Protein 5CWT (pdb70)

Sequence (152 aa):
DGLGEEIEAKAKKILEDYDKQLQHLKKQVEEAKKDFEEWEKEIEAKAKKILEDYDKQLQHLKKQVEEAKKDFEEWEKGLGEEIEAKAKKILEDYDKQLQHLKKQVEEAKKDFEEWEKIEAKAKKILEDYDKQLQHLKKQVEEAKKDFEEWEK

Foldseek 3Di:
DPCVVVVVVVVVVVVVVVVVVVVVVVVVVVVVVVVVVVVVD/DVVVVVVVVVVVVVVVVVVVVVVVVVVVVVVVVVVD/DVVVVVVVVVVVVVVVVVVVVVVVVVVVVVVVVVVVVVVD/DVVVVVVVVVVVVVVVVVVVVVVVVVVVVVVVVVD

CATH classification: 1.20.5.3600

InterPro domains:
  IPR024864 Nucleoporin Nup54/Nup57/Nup44 [PTHR13000] (6-317)
  IPR025712 Nucleoporin Nup54, alpha-helical domain [PF13874] (117-253)

B-factor: mean 64.45, std 26.41, range [15.44, 160.21]

Organism: Chaetomium thermophilum (strain DSM 1495 / CBS 144.50 / IMI 039719) (NCBI:txid759272)

Secondary structure (DSSP, 8-state):
--HHHHHHHHHHHHHHHHHHHHHHHHHHHHHHHHHHHHHT-/-HHHHHHHHHHHHHHHHHHHHHHHHHHHHHHHHHT-/-HHHHHHHHHHHHHHHHHHHHHHHHHHHHHHHHHHHHHH-/-HHHHHHHHHHHHHHHHHHHHHHHHHHHHHHHHT-

Structure (mmCIF, N/CA/C/O backbone):
data_5CWT
#
_entry.id   5CWT
#
_cell.length_a   42.252
_cell.length_b   42.361
_cell.length_c   138.709
_cell.angle_alpha   90.00
_cell.angle_beta   90.00
_cell.angle_gamma   90.00
#
_symmetry.space_group_name_H-M   'P 21 21 21'
#
loop_
_entity.id
_entity.type
_entity.pdbx_description
1 polymer 'Nucleoporin NUP57'
2 water water
#
loop_
_atom_site.group_PDB
_atom_site.id
_atom_site.type_symbol
_atom_site.label_atom_id
_atom_site.label_alt_id
_atom_site.label_comp_id
_atom_site.label_asym_id
_atom_site.label_entity_id
_atom_site.label_seq_id
_atom_site.pdbx_PDB_ins_code
_atom_site.Cartn_x
_atom_site.Cartn_y
_atom_site.Cartn_z
_atom_site.occupancy
_atom_site.B_iso_or_equiv
_atom_site.auth_seq_id
_atom_site.auth_comp_id
_atom_site.auth_asym_id
_atom_site.auth_atom_id
_atom_site.pdbx_PDB_model_num
ATOM 1 N N . ASP A 1 13 ? 5.445 -6.805 -9.963 1.00 98.70 12 ASP A N 1
ATOM 2 C CA . ASP A 1 13 ? 5.724 -7.474 -8.698 1.00 99.73 12 ASP A CA 1
ATOM 3 C C . ASP A 1 13 ? 4.473 -8.143 -8.135 1.00 95.07 12 ASP A C 1
ATOM 4 O O . ASP A 1 13 ? 3.480 -7.479 -7.837 1.00 90.16 12 ASP A O 1
ATOM 12 N N . GLY A 1 14 ? 4.533 -9.465 -7.996 1.00 98.05 13 GLY A N 1
ATOM 13 C CA . GLY A 1 14 ? 3.446 -10.231 -7.414 1.00 91.12 13 GLY A CA 1
ATOM 14 C C . GLY A 1 14 ? 3.652 -10.447 -5.926 1.00 86.99 13 GLY A C 1
ATOM 15 O O . GLY A 1 14 ? 3.088 -11.371 -5.340 1.00 82.63 13 GLY A O 1
ATOM 19 N N . LEU A 1 15 ? 4.467 -9.591 -5.315 1.00 78.87 14 LEU A N 1
ATOM 20 C CA . LEU A 1 15 ? 4.765 -9.694 -3.890 1.00 58.45 14 LEU A CA 1
ATOM 21 C C . LEU A 1 15 ? 3.544 -9.388 -3.037 1.00 52.10 14 LEU A C 1
ATOM 22 O O . LEU A 1 15 ? 3.487 -9.773 -1.870 1.00 52.73 14 LEU A O 1
ATOM 38 N N . GLY A 1 16 ? 2.580 -8.684 -3.623 1.00 55.88 15 GLY A N 1
ATOM 39 C CA . GLY A 1 16 ? 1.368 -8.299 -2.923 1.00 36.12 15 GLY A CA 1
ATOM 40 C C . GLY A 1 16 ? 0.692 -9.463 -2.229 1.00 46.24 15 GLY A C 1
ATOM 41 O O . GLY A 1 16 ? 0.311 -9.364 -1.064 1.00 51.43 15 GLY A O 1
ATOM 45 N N . GLU A 1 17 ? 0.552 -10.575 -2.942 1.00 39.34 16 GLU A N 1
ATOM 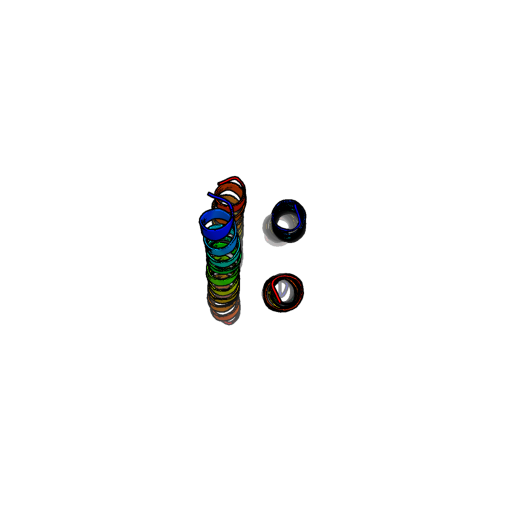46 C CA . GLU A 1 17 ? -0.084 -11.761 -2.384 1.00 59.66 16 GLU A CA 1
ATOM 47 C C . GLU A 1 17 ? 0.811 -12.442 -1.355 1.00 51.67 16 GLU A C 1
ATOM 48 O O . GLU A 1 17 ? 0.323 -13.098 -0.434 1.00 54.08 16 GLU A O 1
ATOM 60 N N . GLU A 1 18 ? 2.122 -12.289 -1.517 1.00 41.09 17 GLU A N 1
ATOM 61 C CA . GLU A 1 18 ? 3.081 -12.895 -0.601 1.00 46.46 17 GLU A CA 1
ATOM 62 C C . GLU A 1 18 ? 3.104 -12.122 0.718 1.00 46.06 17 GLU A C 1
ATOM 63 O O . GLU A 1 18 ? 3.155 -12.715 1.796 1.00 42.26 17 GLU A O 1
ATOM 75 N N . ILE A 1 19 ? 3.063 -10.797 0.620 1.00 33.98 18 ILE A N 1
ATOM 76 C CA . ILE A 1 19 ? 2.952 -9.933 1.788 1.00 34.88 18 ILE A CA 1
ATOM 77 C C . ILE A 1 19 ? 1.654 -10.246 2.524 1.00 46.68 18 ILE A C 1
ATOM 78 O O . ILE A 1 19 ? 1.646 -10.429 3.742 1.00 41.61 18 ILE A O 1
ATOM 94 N N . GLU A 1 20 ? 0.562 -10.304 1.768 1.00 43.41 19 GLU A N 1
ATOM 95 C CA . GLU A 1 20 ? -0.752 -10.611 2.317 1.00 36.25 19 GLU A CA 1
ATOM 96 C C . GLU A 1 20 ? -0.737 -11.946 3.052 1.00 40.81 19 GLU A C 1
ATOM 97 O O . GLU A 1 20 ? -1.313 -12.074 4.132 1.00 41.50 19 GLU A O 1
ATOM 109 N N . ALA A 1 21 ? -0.073 -12.934 2.462 1.00 31.10 20 ALA A N 1
ATOM 110 C CA . ALA A 1 21 ? 0.008 -14.266 3.053 1.00 33.84 20 ALA A CA 1
ATOM 111 C C . ALA A 1 21 ? 0.717 -14.233 4.405 1.00 35.62 20 ALA A C 1
ATOM 112 O O . ALA A 1 21 ? 0.271 -14.868 5.361 1.00 38.18 20 ALA A O 1
ATOM 119 N N . LYS A 1 22 ? 1.820 -13.493 4.477 1.00 32.67 21 LYS A N 1
ATOM 120 C CA . LYS A 1 22 ? 2.579 -13.371 5.716 1.00 39.49 21 LYS A CA 1
ATOM 121 C C . LYS A 1 22 ? 1.775 -12.639 6.776 1.00 32.66 21 LYS A C 1
ATOM 122 O O . LYS A 1 22 ? 1.743 -13.045 7.936 1.00 43.15 21 LYS A O 1
ATOM 141 N N . ALA A 1 23 ? 1.139 -11.545 6.374 1.00 30.01 22 ALA A N 1
ATOM 142 C CA . ALA A 1 23 ? 0.366 -10.737 7.304 1.00 41.38 22 ALA A CA 1
ATOM 143 C C . ALA A 1 23 ? -0.755 -11.561 7.922 1.00 35.90 22 ALA A C 1
ATOM 144 O O . ALA A 1 23 ? -1.093 -11.386 9.092 1.00 32.31 22 ALA A O 1
ATOM 151 N N . LYS A 1 24 ? -1.331 -12.457 7.131 1.00 26.21 23 LYS A N 1
ATOM 152 C CA . LYS A 1 24 ? -2.343 -13.369 7.638 1.00 35.37 23 LYS A CA 1
ATOM 153 C C . LYS A 1 24 ? -1.712 -14.408 8.563 1.00 38.57 23 LYS A C 1
ATOM 154 O O . LYS A 1 24 ? -2.324 -14.827 9.545 1.00 44.16 23 LYS A O 1
ATOM 173 N N . LYS A 1 25 ? -0.484 -14.814 8.255 1.00 34.68 24 LYS A N 1
ATOM 174 C CA . LYS A 1 25 ? 0.227 -15.785 9.082 1.00 34.30 24 LYS A CA 1
ATOM 175 C C . LYS A 1 25 ? 0.555 -15.195 10.453 1.00 28.99 24 LYS A C 1
ATOM 176 O O . LYS A 1 25 ? 0.403 -15.860 11.477 1.00 32.33 24 LYS A O 1
ATOM 195 N N . ILE A 1 26 ? 1.004 -13.944 10.463 1.00 23.38 25 ILE A N 1
ATOM 196 C CA . ILE A 1 26 ? 1.318 -13.244 11.702 1.00 18.65 25 ILE A CA 1
ATOM 197 C C . ILE A 1 26 ? 0.090 -13.155 12.606 1.00 27.17 25 ILE A C 1
ATOM 198 O O . ILE A 1 26 ? 0.184 -13.356 13.817 1.00 26.21 25 ILE A O 1
ATOM 214 N N . LEU A 1 27 ? -1.058 -12.850 12.013 1.00 30.43 26 LEU A N 1
ATOM 215 C CA . LEU A 1 27 ? -2.297 -12.721 12.770 1.00 30.27 26 LEU A CA 1
ATOM 216 C C . LEU A 1 27 ? -2.781 -14.071 13.291 1.00 29.80 26 LEU A C 1
ATOM 217 O O . LEU A 1 27 ? -3.386 -14.150 14.360 1.00 33.36 26 LEU A O 1
ATOM 233 N N . GLU A 1 28 ? -2.513 -15.129 12.536 1.00 29.78 27 GLU A N 1
ATOM 234 C CA . GLU A 1 28 ? -2.869 -16.475 12.966 1.00 31.18 27 GLU A CA 1
ATOM 235 C C . GLU A 1 28 ? -2.039 -16.894 14.177 1.00 29.81 27 GLU A C 1
ATOM 236 O O . GLU A 1 28 ? -2.572 -17.442 15.141 1.00 26.99 27 GLU A O 1
ATOM 248 N N . ASP A 1 29 ? -0.736 -16.632 14.121 1.00 27.10 28 ASP A N 1
ATOM 249 C CA . ASP A 1 29 ? 0.155 -16.925 15.239 1.00 23.85 28 ASP A CA 1
ATOM 250 C C . ASP A 1 29 ? -0.238 -16.091 16.452 1.00 33.13 28 ASP A C 1
ATOM 251 O O . ASP A 1 29 ? -0.257 -16.581 17.581 1.00 30.95 28 ASP A O 1
ATOM 260 N N . TYR A 1 30 ? -0.546 -14.824 16.199 1.00 30.37 29 TYR A N 1
ATOM 261 C CA . TYR A 1 30 ? -0.975 -13.901 17.240 1.00 23.14 29 TYR A CA 1
ATOM 262 C C . TYR A 1 30 ? -2.230 -14.430 17.926 1.00 33.26 29 TYR A C 1
ATOM 263 O O . TYR A 1 30 ? -2.304 -14.476 19.152 1.00 35.75 29 TYR A O 1
ATOM 281 N N . ASP A 1 31 ? -3.204 -14.850 17.126 1.00 31.34 30 ASP A N 1
ATOM 282 C CA . ASP A 1 31 ? -4.450 -15.395 17.654 1.00 38.43 30 ASP A CA 1
ATOM 283 C C . ASP A 1 31 ? -4.202 -16.655 18.477 1.00 33.94 30 ASP A C 1
ATOM 284 O O . ASP A 1 31 ? -4.840 -16.866 19.506 1.00 37.47 30 ASP A O 1
ATOM 293 N N . LYS A 1 32 ? -3.282 -17.493 18.010 1.00 40.74 31 LYS A N 1
ATOM 294 C CA . LYS A 1 32 ? -2.946 -18.734 18.700 1.00 35.30 31 LYS A CA 1
ATOM 295 C C . LYS A 1 32 ? -2.486 -18.460 20.123 1.00 27.81 31 LYS A C 1
ATOM 296 O O . LYS A 1 32 ? -2.960 -19.089 21.067 1.00 34.37 31 LYS A O 1
ATOM 315 N N . GLN A 1 33 ? -1.565 -17.514 20.268 1.00 30.00 32 GLN A N 1
ATOM 316 C CA . GLN A 1 33 ? -1.037 -17.146 21.575 1.00 29.25 32 GLN A CA 1
ATOM 317 C C . GLN A 1 33 ? -2.137 -16.627 22.497 1.00 26.06 32 GLN A C 1
ATOM 318 O O . GLN A 1 33 ? -2.155 -16.943 23.687 1.00 30.98 32 GLN A O 1
ATOM 332 N N . LEU A 1 34 ? -3.053 -15.835 21.945 1.00 32.40 33 LEU A N 1
ATOM 333 C CA . LEU A 1 34 ? -4.141 -15.260 22.731 1.00 27.39 33 LEU A CA 1
ATOM 334 C C . LEU A 1 34 ? -5.105 -16.342 23.200 1.00 32.05 33 LEU A C 1
ATOM 335 O O . LEU A 1 34 ? -5.523 -16.353 24.357 1.00 33.19 33 LEU A O 1
ATOM 351 N N . GLN A 1 35 ? -5.455 -17.251 22.295 1.00 31.59 34 GLN A N 1
ATOM 352 C CA . GLN A 1 35 ? -6.389 -18.326 22.611 1.00 39.18 34 GLN A CA 1
ATOM 353 C C . GLN A 1 35 ? -5.811 -19.267 23.661 1.00 36.41 34 GLN A C 1
ATOM 354 O O . GLN A 1 35 ? -6.535 -19.776 24.514 1.00 37.89 34 GLN A O 1
ATOM 368 N N . HIS A 1 36 ? -4.504 -19.495 23.593 1.00 32.48 35 HIS A N 1
ATOM 369 C CA . HIS A 1 36 ? -3.835 -20.366 24.548 1.00 33.79 35 HIS A CA 1
ATOM 370 C C . HIS A 1 36 ? -3.740 -19.680 25.903 1.00 40.39 35 HIS A C 1
ATOM 371 O O . HIS A 1 36 ? -4.010 -20.290 26.936 1.00 46.03 35 H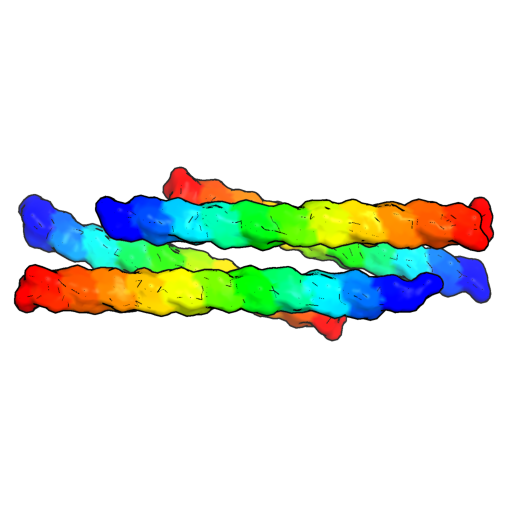IS A O 1
ATOM 386 N N . LEU A 1 37 ? -3.356 -18.408 25.895 1.00 35.91 36 LEU A N 1
ATOM 387 C CA . LEU A 1 37 ? -3.257 -17.643 27.130 1.00 38.36 36 LEU A CA 1
ATOM 388 C C . LEU A 1 37 ? -4.632 -17.497 27.762 1.00 37.23 36 LEU A C 1
ATOM 389 O O . LEU A 1 37 ? -4.773 -17.572 28.980 1.00 49.60 36 LEU A O 1
ATOM 405 N N . LYS A 1 38 ? -5.645 -17.295 26.927 1.00 36.30 37 LYS A N 1
ATOM 406 C CA . LYS A 1 38 ? -7.013 -17.156 27.406 1.00 40.25 37 LYS A CA 1
ATOM 407 C C . LYS A 1 38 ? -7.458 -18.414 28.139 1.00 44.15 37 LYS A C 1
ATOM 408 O O . LYS A 1 38 ? -8.179 -18.343 29.133 1.00 45.34 37 LYS A O 1
ATOM 427 N N . LYS A 1 39 ? -7.021 -19.566 27.640 1.00 42.63 38 LYS A N 1
ATOM 428 C CA . LYS A 1 39 ? -7.342 -20.841 28.265 1.00 42.19 38 LYS A CA 1
ATOM 429 C C . LYS A 1 39 ? -6.698 -20.935 29.646 1.00 49.64 38 LYS A C 1
ATOM 430 O O . LYS A 1 39 ? -7.289 -21.479 30.578 1.00 44.48 38 LYS A O 1
ATOM 449 N N . GLN A 1 40 ? -5.489 -20.394 29.772 1.00 41.70 39 GLN A N 1
ATOM 450 C CA . GLN A 1 40 ? -4.770 -20.420 31.042 1.00 38.97 39 GLN A CA 1
ATOM 451 C C . GLN A 1 40 ? -5.466 -19.568 32.099 1.00 37.88 39 GLN A C 1
ATOM 452 O O . GLN A 1 40 ? -5.464 -19.915 33.279 1.00 52.19 39 GLN A O 1
ATOM 466 N N . VAL A 1 41 ? -6.060 -18.455 31.676 1.00 48.75 40 VAL A N 1
ATOM 467 C CA . VAL A 1 41 ? -6.765 -17.571 32.599 1.00 42.45 40 VAL A CA 1
ATOM 468 C C . VAL A 1 41 ? -8.046 -18.234 33.093 1.00 41.97 40 VAL A C 1
ATOM 469 O O . VAL A 1 41 ? -8.377 -18.158 34.276 1.00 51.68 40 VAL A O 1
ATOM 482 N N . GLU A 1 42 ? -8.767 -18.876 32.180 1.00 42.91 41 GLU A N 1
ATOM 483 C CA . GLU A 1 42 ? -9.980 -19.601 32.537 1.00 46.95 41 GLU A CA 1
ATOM 484 C C . GLU A 1 42 ? -9.648 -20.72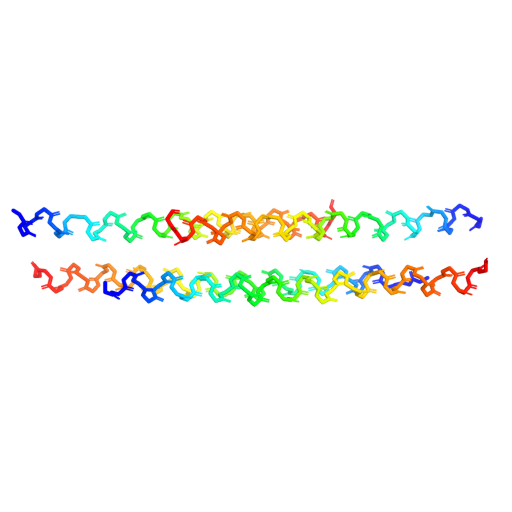5 33.512 1.00 50.91 41 GLU A C 1
ATOM 485 O O . GLU A 1 42 ? -10.399 -20.993 34.449 1.00 45.15 41 GLU A O 1
ATOM 497 N N . GLU A 1 43 ? -8.512 -21.376 33.285 1.00 49.90 42 GLU A N 1
ATOM 498 C CA . GLU A 1 43 ? -8.053 -22.448 34.155 1.00 34.04 42 GLU A CA 1
ATOM 499 C C . GLU A 1 43 ? -7.562 -21.882 35.483 1.00 49.61 42 GLU A C 1
ATOM 500 O O . GLU A 1 43 ? -7.665 -22.534 36.520 1.00 46.96 42 GLU A O 1
ATOM 512 N N . ALA A 1 44 ? -7.027 -20.667 35.447 1.00 51.19 43 ALA A N 1
ATOM 513 C CA . ALA A 1 44 ? -6.495 -20.036 36.649 1.00 41.96 43 ALA A CA 1
ATOM 514 C C . ALA A 1 44 ? -7.604 -19.717 37.645 1.00 49.37 43 ALA A C 1
ATOM 515 O O . ALA A 1 44 ? -7.452 -19.950 38.844 1.00 62.82 43 ALA A O 1
ATOM 522 N N . LYS A 1 45 ? -8.715 -19.179 37.152 1.00 42.65 44 LYS A N 1
ATOM 523 C CA . LYS A 1 45 ? -9.816 -18.809 38.034 1.00 59.21 44 LYS A CA 1
ATOM 524 C C . LYS A 1 45 ? -10.556 -20.048 38.527 1.00 64.07 44 LYS A C 1
ATOM 525 O O . LYS A 1 45 ? -11.067 -20.068 39.646 1.00 67.87 44 LYS A O 1
ATOM 544 N N . LYS A 1 46 ? -10.607 -21.081 37.692 1.00 55.56 45 LYS A N 1
ATOM 545 C CA . LYS A 1 46 ? -11.220 -22.341 38.089 1.00 56.23 45 LYS A CA 1
ATOM 546 C C . LYS A 1 46 ? -10.415 -22.964 39.222 1.00 54.18 45 LYS A C 1
ATOM 547 O O . LYS A 1 46 ? -10.978 -23.506 40.172 1.00 58.07 45 LYS A O 1
ATOM 566 N N . ASP A 1 47 ? -9.093 -22.879 39.114 1.00 42.88 46 ASP A N 1
ATOM 567 C CA . ASP A 1 47 ? -8.206 -23.366 40.160 1.00 43.76 46 ASP A CA 1
ATOM 568 C C . ASP A 1 47 ? -8.390 -22.549 41.434 1.00 51.55 46 ASP A C 1
ATOM 569 O O . ASP A 1 47 ? -8.277 -23.077 42.539 1.00 47.79 46 ASP A O 1
ATOM 578 N N . PHE A 1 48 ? -8.668 -21.260 41.273 1.00 49.78 47 PHE A N 1
ATOM 579 C CA . PHE A 1 48 ? -8.879 -20.379 42.416 1.00 51.01 47 PHE A CA 1
ATOM 580 C C . PHE A 1 48 ? -10.181 -20.732 43.125 1.00 62.73 47 PHE A C 1
ATOM 581 O O . PHE A 1 48 ? -10.253 -20.720 44.354 1.00 64.99 47 PHE A O 1
ATOM 598 N N . GLU A 1 49 ? -11.208 -21.045 42.341 1.00 65.98 48 GLU A N 1
ATOM 599 C CA . GLU A 1 49 ? -12.488 -21.480 42.886 1.00 55.94 48 GLU A CA 1
ATOM 600 C C . GLU A 1 49 ? -12.319 -22.793 43.642 1.00 59.38 48 GLU A C 1
ATOM 601 O O . GLU A 1 49 ? -12.924 -22.995 44.695 1.00 73.01 48 GLU A O 1
ATOM 613 N N . GLU A 1 50 ? -11.493 -23.681 43.098 1.00 50.09 49 GLU A N 1
ATOM 614 C CA . GLU A 1 50 ? -11.193 -24.952 43.746 1.00 48.90 49 GLU A CA 1
ATOM 615 C C . GLU A 1 50 ? -10.460 -24.726 45.061 1.00 49.83 49 GLU A C 1
ATOM 616 O O . GLU A 1 50 ? -10.806 -25.316 46.083 1.00 61.34 49 GLU A O 1
ATOM 628 N N . TRP A 1 51 ? -9.446 -23.868 45.029 1.00 51.35 50 TRP A N 1
ATOM 629 C CA . TRP A 1 51 ? -8.629 -23.609 46.208 1.00 50.80 50 TRP A CA 1
ATOM 630 C C . TRP A 1 51 ? -9.432 -22.921 47.304 1.00 62.41 50 TRP A C 1
ATOM 631 O O . TRP A 1 51 ? -9.131 -23.067 48.489 1.00 72.33 50 TRP A O 1
ATOM 652 N N . GLU A 1 52 ? -10.456 -22.174 46.906 1.00 62.75 51 GLU A N 1
ATOM 653 C CA . GLU A 1 52 ? -11.312 -21.485 47.865 1.00 67.97 51 GLU A CA 1
ATOM 654 C C . GLU A 1 52 ? -12.337 -22.445 48.469 1.00 73.93 51 GLU A C 1
ATOM 655 O O . GLU A 1 52 ? -13.242 -22.021 49.190 1.00 72.79 51 GLU A O 1
ATOM 667 N N . LYS A 1 53 ? -12.186 -23.734 48.167 1.00 74.94 52 LYS A N 1
ATOM 668 C CA . LYS A 1 53 ? -13.071 -24.777 48.680 1.00 68.63 52 LYS A CA 1
ATOM 669 C C . LYS A 1 53 ? -14.509 -24.553 48.218 1.00 86.01 52 LYS A C 1
ATOM 670 O O . LYS A 1 53 ? -15.310 -23.907 48.895 1.00 109.99 52 LYS A O 1
ATOM 689 N N . GLU B 1 18 ? -12.513 -8.461 54.734 1.00 123.80 17 GLU B N 1
ATOM 690 C CA . GLU B 1 18 ? -11.289 -8.025 54.073 1.00 133.51 17 GLU B CA 1
ATOM 691 C C . GLU B 1 18 ? -10.687 -9.160 53.250 1.00 132.30 17 GLU B C 1
ATOM 692 O O . GLU B 1 18 ? -10.219 -8.948 52.131 1.00 126.65 17 GLU B O 1
ATOM 704 N N . ILE B 1 19 ? -10.706 -10.366 53.811 1.00 132.31 18 ILE B N 1
ATOM 705 C CA . ILE B 1 19 ? -10.172 -11.540 53.129 1.00 123.54 18 ILE B CA 1
ATOM 706 C C . ILE B 1 19 ? -11.166 -12.053 52.090 1.00 121.85 18 ILE B C 1
ATOM 707 O O . ILE B 1 19 ? -10.780 -12.437 50.986 1.00 116.79 18 ILE B O 1
ATOM 723 N N . GLU B 1 20 ? -12.446 -12.060 52.450 1.00 124.01 19 GLU B N 1
ATOM 724 C CA . GLU B 1 20 ? -13.491 -12.543 51.555 1.00 119.79 19 GLU B CA 1
ATOM 725 C C . GLU B 1 20 ? -13.702 -11.578 50.391 1.00 117.77 19 GLU B C 1
ATOM 726 O O . GLU B 1 20 ? -14.134 -11.980 49.309 1.00 101.35 19 GLU B O 1
ATOM 738 N N . ALA B 1 21 ? -13.395 -10.305 50.620 1.00 119.60 20 ALA B N 1
ATOM 739 C CA . ALA B 1 21 ? -13.503 -9.290 49.578 1.00 105.73 20 ALA B CA 1
ATOM 740 C C . ALA B 1 21 ? -12.362 -9.441 48.578 1.00 101.31 20 ALA B C 1
ATOM 741 O O . ALA B 1 21 ? -12.524 -9.161 47.389 1.00 83.79 20 ALA B O 1
ATOM 748 N N . LYS B 1 22 ? -11.208 -9.883 49.069 1.00 102.08 21 LYS B N 1
ATOM 749 C CA . LYS B 1 22 ? -10.046 -10.111 48.220 1.00 93.50 21 LYS B CA 1
ATOM 750 C C . LYS B 1 22 ? -10.327 -11.241 47.237 1.00 90.55 21 LYS B C 1
ATOM 751 O O . LYS B 1 22 ? -9.899 -11.194 46.084 1.00 75.45 21 LYS B O 1
ATOM 770 N N . ALA B 1 23 ? -11.047 -12.257 47.705 1.00 97.07 22 ALA B N 1
ATOM 771 C CA . ALA B 1 23 ? -11.384 -13.409 46.876 1.00 84.97 22 ALA B CA 1
ATOM 772 C C . ALA B 1 23 ? -12.240 -12.983 45.690 1.00 76.96 22 ALA B C 1
ATOM 773 O O . ALA B 1 23 ? -12.089 -13.504 44.585 1.00 74.07 22 ALA B O 1
ATOM 780 N N . LYS B 1 24 ? -13.138 -12.034 45.928 1.00 85.82 23 LYS B N 1
ATOM 781 C CA . LYS B 1 24 ? -13.990 -11.510 44.870 1.00 88.53 23 LYS B CA 1
ATOM 782 C C . LYS B 1 24 ? -13.145 -10.766 43.843 1.00 85.38 23 LYS B C 1
ATOM 783 O O . LYS B 1 24 ? -13.276 -10.993 42.642 1.00 79.24 23 LYS B O 1
ATOM 802 N N . LYS B 1 25 ? -12.270 -9.891 44.331 1.00 70.21 24 LYS B N 1
ATOM 803 C CA . LYS B 1 25 ? -11.453 -9.043 43.469 1.00 63.06 24 LYS B CA 1
ATOM 804 C C . LYS B 1 25 ? -10.607 -9.860 42.493 1.00 77.14 24 LYS B C 1
ATOM 805 O O . LYS B 1 25 ? -10.477 -9.498 41.323 1.00 78.23 24 LYS B O 1
ATOM 824 N N . ILE B 1 26 ? -10.029 -10.953 42.982 1.00 74.46 25 ILE B N 1
ATOM 825 C CA . ILE B 1 26 ? -9.210 -11.830 42.149 1.00 73.22 25 ILE B CA 1
ATOM 826 C C . ILE B 1 26 ? -10.033 -12.391 40.993 1.00 64.51 25 ILE B C 1
ATOM 827 O O . ILE B 1 26 ? -9.531 -12.538 39.879 1.00 67.02 25 ILE B O 1
ATOM 843 N N . LEU B 1 27 ? -11.297 -12.701 41.262 1.00 60.14 26 LEU B N 1
ATOM 844 C CA . LEU B 1 27 ? -12.188 -13.229 40.236 1.00 63.83 26 LEU B CA 1
ATOM 845 C C . LEU B 1 27 ? -12.594 -12.142 39.242 1.00 71.12 26 LEU B C 1
ATOM 846 O O . LEU B 1 27 ? -12.874 -12.434 38.080 1.00 80.79 26 LEU B O 1
ATOM 862 N N . GLU B 1 28 ? -12.623 -10.893 39.699 1.00 69.98 27 GLU B N 1
ATOM 863 C CA . GLU B 1 28 ? -12.945 -9.771 38.821 1.00 81.69 27 GLU B CA 1
ATOM 864 C C . GLU B 1 28 ? -11.755 -9.438 37.924 1.00 72.86 27 GLU B C 1
ATOM 865 O O . GLU B 1 28 ? -11.929 -9.026 36.777 1.00 66.45 27 GLU B O 1
ATOM 877 N N . ASP B 1 29 ? -10.548 -9.613 38.454 1.00 61.54 28 ASP B N 1
ATOM 878 C CA . ASP B 1 29 ? -9.335 -9.358 37.688 1.00 60.36 28 ASP B CA 1
ATOM 879 C C . ASP B 1 29 ? -9.202 -10.355 36.544 1.00 56.26 28 ASP B C 1
ATOM 880 O O . ASP B 1 29 ? -8.908 -9.974 35.411 1.00 54.65 28 ASP B O 1
ATOM 889 N N . TYR B 1 30 ? -9.426 -11.631 36.843 1.00 47.77 29 TYR B N 1
ATOM 890 C CA . TYR B 1 30 ? -9.384 -12.669 35.822 1.00 54.03 29 TYR B CA 1
ATOM 891 C C . TYR B 1 30 ? -10.443 -12.414 34.752 1.00 52.65 29 TYR B C 1
ATOM 892 O O . TYR B 1 30 ? -10.291 -12.840 33.609 1.00 62.39 29 TYR B O 1
ATOM 910 N N . ASP B 1 31 ? -11.511 -11.715 35.124 1.00 51.33 30 ASP B N 1
ATOM 911 C CA . ASP B 1 31 ? -12.536 -11.333 34.161 1.00 58.00 30 ASP B CA 1
ATOM 912 C C . ASP B 1 31 ? -12.066 -10.149 33.322 1.00 51.92 30 ASP B C 1
ATOM 913 O O . ASP B 1 31 ? -12.244 -10.139 32.105 1.00 57.79 30 ASP B O 1
ATOM 922 N N . LYS B 1 32 ? -11.467 -9.157 33.976 1.00 59.12 31 LYS B N 1
ATOM 923 C CA . LYS B 1 32 ? -10.899 -8.011 33.273 1.00 56.01 31 LYS B CA 1
ATOM 924 C C . LYS B 1 32 ? -9.906 -8.487 32.219 1.00 59.11 31 LYS B C 1
ATOM 925 O O . LYS B 1 32 ? -9.876 -7.976 31.098 1.00 59.42 31 LYS B O 1
ATOM 944 N N . GLN B 1 33 ? -9.102 -9.479 32.589 1.00 56.15 32 GLN B N 1
ATOM 945 C CA . GLN B 1 33 ? -8.085 -10.024 31.700 1.00 48.31 32 GLN B CA 1
ATOM 946 C C . GLN B 1 33 ? -8.702 -10.850 30.574 1.00 49.64 32 GLN B C 1
ATOM 947 O O . GLN B 1 33 ? -8.246 -10.788 29.434 1.00 53.53 32 GLN B O 1
ATOM 961 N N . LEU B 1 34 ? -9.740 -11.618 30.892 1.00 47.69 33 LEU B N 1
ATOM 962 C CA . LEU B 1 34 ? -10.404 -12.450 29.892 1.00 48.99 33 LEU B CA 1
ATOM 963 C C . LEU B 1 34 ? -11.110 -11.609 28.835 1.00 57.97 33 LEU B C 1
ATOM 964 O O . LEU B 1 34 ? -11.001 -11.886 27.640 1.00 60.07 33 LEU B O 1
ATOM 980 N N . GLN B 1 35 ? -11.838 -10.588 29.277 1.00 56.94 34 GLN B N 1
ATOM 981 C CA . GLN B 1 35 ? -12.556 -9.717 28.355 1.00 65.74 34 GLN B CA 1
ATOM 982 C C . GLN B 1 35 ? -11.583 -8.988 27.439 1.00 57.44 34 GLN B C 1
ATOM 983 O O . GLN B 1 35 ? -11.842 -8.825 26.247 1.00 56.55 34 GLN B O 1
ATOM 997 N N . HIS B 1 36 ? -10.457 -8.562 27.998 1.00 46.17 35 HIS B N 1
ATOM 998 C CA . HIS B 1 36 ? -9.468 -7.826 27.228 1.00 45.07 35 HIS B CA 1
ATOM 999 C C . HIS B 1 36 ? -8.770 -8.722 26.204 1.00 52.99 35 HIS B C 1
ATOM 1000 O O . HIS B 1 36 ? -8.248 -8.237 25.200 1.00 53.45 35 HIS B O 1
ATOM 1015 N N . LEU B 1 37 ? -8.761 -10.027 26.459 1.00 50.36 36 LEU B N 1
ATOM 1016 C CA . LEU B 1 37 ? -8.184 -10.980 25.517 1.00 40.48 36 LEU B CA 1
ATOM 1017 C C . LEU B 1 37 ? -9.146 -11.259 24.367 1.00 46.37 36 LEU B C 1
ATOM 1018 O O . LEU B 1 37 ? -8.739 -11.277 23.206 1.00 46.67 36 LEU B O 1
ATOM 1034 N N . LYS B 1 38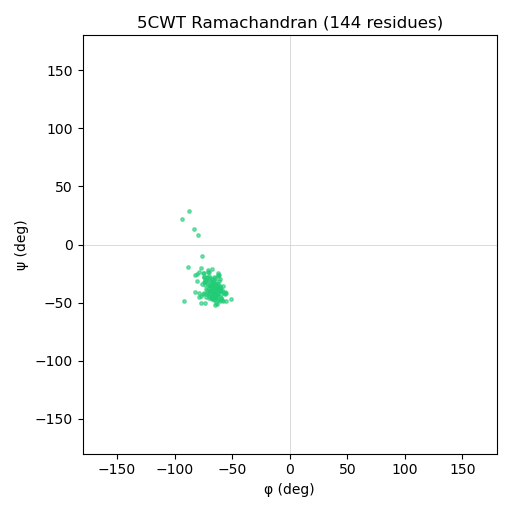 ? -10.419 -11.478 24.687 1.00 50.16 37 LYS B N 1
ATOM 1035 C CA . LYS B 1 38 ? -11.434 -11.671 23.655 1.00 51.97 37 LYS B CA 1
ATOM 1036 C C . LYS B 1 38 ? -11.551 -10.415 22.800 1.00 40.20 37 LYS B C 1
ATOM 1037 O O . LYS B 1 38 ? -11.927 -10.482 21.631 1.00 51.10 37 LYS B O 1
ATOM 1056 N N . LYS B 1 39 ? -11.228 -9.271 23.392 1.00 39.21 38 LYS B N 1
ATOM 1057 C CA . LYS B 1 39 ? -11.180 -8.018 22.655 1.00 37.25 38 LYS B CA 1
ATOM 1058 C C . LYS B 1 39 ? -10.094 -8.095 21.588 1.00 50.72 38 LYS B C 1
ATOM 1059 O O . LYS B 1 39 ? -10.341 -7.812 20.416 1.00 52.68 38 LYS B O 1
ATOM 1078 N N . GLN B 1 40 ? -8.893 -8.489 22.002 1.00 52.65 39 GLN B N 1
ATOM 1079 C CA . GLN B 1 40 ? -7.758 -8.597 21.091 1.00 37.03 39 GLN B CA 1
ATOM 1080 C C . GLN B 1 40 ? -7.991 -9.646 20.012 1.00 37.85 39 GLN B C 1
ATOM 1081 O O . GLN B 1 40 ? -7.561 -9.473 18.871 1.00 42.02 39 GLN B O 1
ATOM 1095 N N . VAL B 1 41 ? -8.656 -10.738 20.375 1.00 38.27 40 VAL B N 1
ATOM 1096 C CA . VAL B 1 41 ? -8.993 -11.773 19.405 1.00 38.57 40 VAL B CA 1
ATOM 1097 C C . VAL B 1 41 ? -9.911 -11.186 18.343 1.00 46.21 40 VAL B C 1
ATOM 1098 O O . VAL B 1 41 ? -9.809 -11.527 17.166 1.00 55.67 40 VAL B O 1
ATOM 1111 N N . GLU B 1 42 ? -10.807 -10.299 18.765 1.00 47.44 41 GLU B N 1
ATOM 1112 C CA . GLU B 1 42 ? -11.741 -9.669 17.842 1.00 60.01 41 GLU B CA 1
ATOM 1113 C C . GLU B 1 42 ? -11.018 -8.655 16.960 1.00 45.46 41 GLU B C 1
ATOM 1114 O O . GLU B 1 42 ? -11.320 -8.529 15.774 1.00 45.60 41 GLU B O 1
ATOM 1126 N N . GLU B 1 43 ? -10.063 -7.938 17.543 1.00 37.56 42 GLU B N 1
ATOM 1127 C CA . GLU B 1 43 ? -9.237 -7.009 16.783 1.00 32.84 42 GLU B CA 1
ATOM 1128 C C . GLU B 1 43 ? -8.403 -7.763 15.754 1.00 48.22 42 GLU B C 1
ATOM 1129 O O . GLU B 1 43 ? -8.270 -7.331 14.610 1.00 57.93 42 GLU B O 1
ATOM 1141 N N . ALA B 1 44 ? -7.833 -8.889 16.168 1.00 43.28 43 ALA B N 1
ATOM 1142 C CA . ALA B 1 44 ? -7.043 -9.711 15.262 1.00 38.33 43 ALA B CA 1
ATOM 1143 C C . ALA B 1 44 ? -7.927 -10.270 14.157 1.00 38.67 43 ALA B C 1
ATOM 1144 O O . ALA B 1 44 ? -7.470 -10.489 13.035 1.00 45.08 43 ALA B O 1
ATOM 1151 N N . LYS B 1 45 ? -9.196 -10.495 14.478 1.00 45.04 44 LYS B N 1
ATOM 1152 C CA . LYS B 1 45 ? -10.136 -11.056 13.519 1.00 33.06 44 LYS B CA 1
ATOM 1153 C C . LYS B 1 45 ? -10.456 -10.047 12.421 1.00 46.95 44 LYS B C 1
ATOM 1154 O O . LYS B 1 45 ? -10.454 -10.388 11.239 1.00 44.15 44 LYS B O 1
ATOM 1173 N N . LYS B 1 46 ? -10.723 -8.803 12.811 1.00 40.66 45 LYS B N 1
ATOM 1174 C CA . LYS B 1 46 ? -11.094 -7.774 11.845 1.00 47.92 45 LYS B CA 1
ATOM 1175 C C . LYS B 1 46 ? -9.900 -7.380 10.974 1.00 44.64 45 LYS B C 1
ATOM 1176 O O . LYS B 1 46 ? -10.069 -7.007 9.813 1.00 64.82 45 LYS B O 1
ATOM 1195 N N . ASP B 1 47 ? -8.696 -7.468 11.531 1.00 46.33 46 ASP B N 1
ATOM 1196 C CA . ASP B 1 47 ? -7.483 -7.221 10.758 1.00 43.85 46 ASP B CA 1
ATOM 1197 C C . ASP B 1 47 ? -7.286 -8.318 9.721 1.00 43.22 46 ASP B C 1
ATOM 1198 O O . ASP B 1 47 ? -6.869 -8.054 8.595 1.00 42.14 46 ASP B O 1
ATOM 1207 N N . PHE B 1 48 ? -7.583 -9.551 10.116 1.00 37.73 47 PHE B N 1
ATOM 1208 C CA . PHE B 1 48 ? -7.441 -10.703 9.234 1.00 41.57 47 PHE B CA 1
ATOM 1209 C C . PHE B 1 48 ? -8.423 -10.611 8.072 1.00 48.36 47 PHE B C 1
ATOM 1210 O O . PHE B 1 48 ? -8.079 -10.912 6.929 1.00 48.38 47 PHE B O 1
ATOM 1227 N N . GLU B 1 49 ? -9.648 -10.193 8.373 1.00 53.24 48 GLU B N 1
ATOM 1228 C CA . GLU B 1 49 ? -10.672 -10.029 7.351 1.00 57.17 48 GLU B CA 1
ATOM 1229 C C . GLU B 1 49 ? -10.301 -8.902 6.393 1.00 50.97 48 GLU B C 1
ATOM 1230 O O . GLU B 1 49 ? -10.643 -8.945 5.212 1.00 58.75 48 GLU B O 1
ATOM 1242 N N . GLU B 1 50 ? -9.595 -7.897 6.900 1.00 40.03 49 GLU B N 1
ATOM 1243 C CA . GLU B 1 50 ? -9.194 -6.765 6.074 1.00 43.98 49 GLU B CA 1
ATOM 1244 C C . GLU B 1 50 ? -8.049 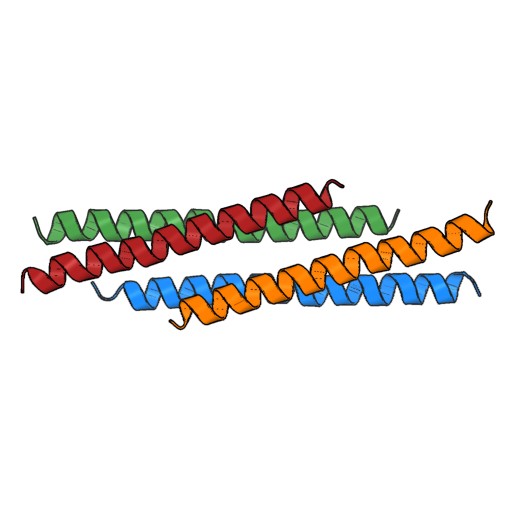-7.130 5.132 1.00 47.81 49 GLU B C 1
ATOM 1245 O O . GLU B 1 50 ? -7.914 -6.546 4.058 1.00 56.85 49 GLU B O 1
ATOM 1257 N N . TRP B 1 51 ? -7.225 -8.092 5.539 1.00 53.17 50 TRP B N 1
ATOM 1258 C CA . TRP B 1 51 ? -6.143 -8.583 4.690 1.00 41.37 50 TRP B CA 1
ATOM 1259 C C . TRP B 1 51 ? -6.691 -9.459 3.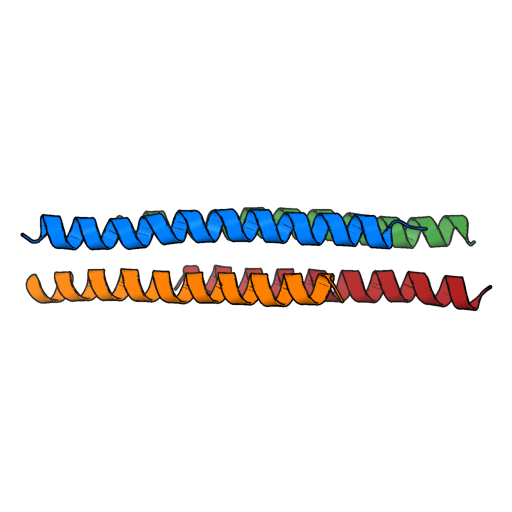571 1.00 49.29 50 TRP B C 1
ATOM 1260 O O . TRP B 1 51 ? -6.067 -9.602 2.519 1.00 54.06 50 TRP B O 1
ATOM 1281 N N . GLU B 1 52 ? -7.864 -10.038 3.806 1.00 49.90 51 GLU B N 1
ATOM 1282 C CA . GLU B 1 52 ? -8.565 -10.806 2.785 1.00 62.22 51 GLU B CA 1
ATOM 1283 C C . GLU B 1 52 ? -9.360 -9.863 1.888 1.00 65.77 51 GLU B C 1
ATOM 1284 O O . GLU B 1 52 ? -10.214 -10.304 1.120 1.00 66.00 51 GLU B O 1
ATOM 1296 N N . LYS B 1 53 ? -9.072 -8.566 2.005 1.00 75.31 52 LYS B N 1
ATOM 1297 C CA . LYS B 1 53 ? -9.733 -7.524 1.225 1.00 76.92 52 LYS B CA 1
ATOM 1298 C C . LYS B 1 53 ? -11.193 -7.363 1.644 1.00 82.96 52 LYS B C 1
ATOM 1299 O O . LYS B 1 53 ? -11.796 -6.310 1.435 1.00 106.63 52 LYS B O 1
ATOM 1318 N N . GLY C 1 14 ? -0.348 -12.088 41.961 1.00 83.65 13 GLY C N 1
ATOM 1319 C CA . GLY C 1 14 ? 0.582 -13.201 41.939 1.00 86.32 13 GLY C CA 1
ATOM 1320 C C . GLY C 1 14 ? 0.555 -13.926 40.608 1.00 89.26 13 GLY C C 1
ATOM 1321 O O . GLY C 1 14 ? 1.494 -13.829 39.816 1.00 82.49 13 GLY C O 1
ATOM 1324 N N . LEU C 1 15 ? -0.527 -14.656 40.362 1.00 80.50 14 LEU C N 1
ATOM 1325 C CA . LEU C 1 15 ? -0.698 -15.372 39.105 1.00 60.54 14 LEU C CA 1
ATOM 1326 C C . LEU C 1 15 ? -1.179 -14.414 38.019 1.00 55.80 14 LEU C C 1
ATOM 1327 O O . LEU C 1 15 ? -0.953 -14.643 36.831 1.00 50.64 14 LEU C O 1
ATOM 1343 N N . GLY C 1 16 ? -1.838 -13.337 38.437 1.00 54.74 15 GLY C N 1
ATOM 1344 C CA . GLY C 1 16 ? -2.294 -12.313 37.515 1.00 41.46 15 GLY C CA 1
ATOM 1345 C C . GLY C 1 16 ? -1.135 -11.530 36.930 1.00 45.95 15 GLY C C 1
ATOM 1346 O O . GLY C 1 16 ? -1.220 -11.017 35.814 1.00 42.81 15 GLY C O 1
ATOM 1350 N N . GLU C 1 17 ? -0.04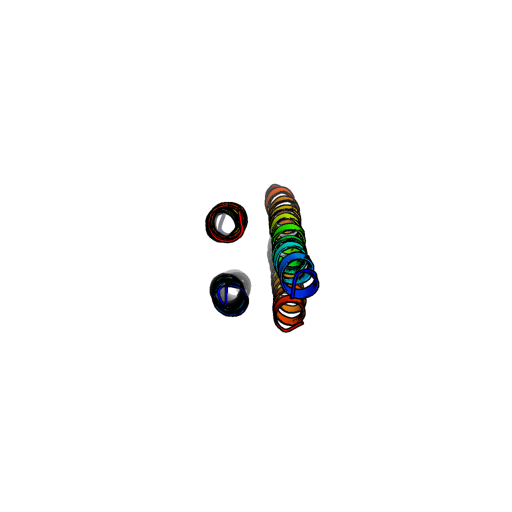7 -11.438 37.688 1.00 40.70 16 GLU C N 1
ATOM 1351 C CA . GLU C 1 17 ? 1.154 -10.750 37.231 1.00 53.75 16 GLU C CA 1
ATOM 1352 C C . GLU C 1 17 ? 1.820 -11.528 36.104 1.00 49.43 16 GLU C C 1
ATOM 1353 O O . GLU C 1 17 ? 2.376 -10.942 35.175 1.00 45.68 16 GLU C O 1
ATOM 1365 N N . GLU C 1 18 ? 1.761 -12.852 36.194 1.00 40.89 17 GLU C N 1
ATOM 1366 C CA . GLU C 1 18 ? 2.387 -13.715 35.203 1.00 47.80 17 GLU C CA 1
ATOM 1367 C C . GLU C 1 18 ? 1.587 -13.721 33.901 1.00 48.53 17 GLU C C 1
ATOM 1368 O O . GLU C 1 18 ? 2.156 -13.813 32.813 1.00 41.16 17 GLU C O 1
ATOM 1380 N N . ILE C 1 19 ? 0.266 -13.622 34.021 1.00 34.07 18 ILE C N 1
ATOM 1381 C CA . ILE C 1 19 ? -0.605 -13.499 32.859 1.00 28.93 18 ILE C CA 1
ATOM 1382 C C . ILE C 1 19 ? -0.297 -12.196 32.133 1.00 42.76 18 ILE C C 1
ATOM 1383 O O . ILE C 1 19 ? -0.095 -12.183 30.918 1.00 35.99 18 ILE C O 1
ATOM 1399 N N . GLU C 1 20 ? -0.265 -11.105 32.891 1.00 41.47 19 GLU C N 1
ATOM 1400 C CA . GLU C 1 20 ? 0.041 -9.789 32.346 1.00 34.28 19 GLU C CA 1
ATOM 1401 C C . GLU C 1 20 ? 1.391 -9.803 31.638 1.00 39.46 19 GLU C C 1
ATOM 1402 O O . GLU C 1 20 ? 1.546 -9.212 30.569 1.00 41.88 19 GLU C O 1
ATOM 1414 N N . ALA C 1 21 ? 2.362 -10.487 32.235 1.00 31.88 20 ALA C N 1
ATOM 1415 C CA . ALA C 1 21 ? 3.695 -10.594 31.652 1.00 31.99 20 ALA C CA 1
ATOM 1416 C C . ALA C 1 21 ? 3.639 -11.343 30.326 1.00 35.62 20 ALA C C 1
ATOM 1417 O O . ALA C 1 21 ? 4.256 -10.929 29.345 1.00 36.52 20 ALA C O 1
ATOM 1424 N N . LYS C 1 22 ? 2.893 -12.446 30.306 1.00 29.19 21 LYS C N 1
ATOM 1425 C CA . LYS C 1 22 ? 2.729 -13.242 29.094 1.00 38.47 21 LYS C CA 1
ATOM 1426 C C . LYS C 1 22 ? 2.048 -12.431 27.997 1.00 35.38 21 LYS C C 1
ATOM 1427 O O . LYS C 1 22 ? 2.502 -12.412 26.855 1.00 43.42 21 LYS C O 1
ATOM 1446 N N . ALA C 1 23 ? 0.958 -11.761 28.355 1.00 28.37 22 ALA C N 1
ATOM 1447 C CA . ALA C 1 23 ? 0.174 -10.999 27.391 1.00 35.91 22 ALA C CA 1
ATOM 1448 C C . ALA C 1 23 ? 0.997 -9.874 26.775 1.00 37.73 22 ALA C C 1
ATOM 1449 O O . ALA C 1 23 ? 0.823 -9.536 25.604 1.00 26.79 22 ALA C O 1
ATOM 1456 N N . LYS C 1 24 ? 1.894 -9.296 27.564 1.00 27.44 23 LYS C N 1
ATOM 1457 C CA . LYS C 1 24 ? 2.775 -8.252 27.061 1.00 37.48 23 LYS C CA 1
ATOM 1458 C C . LYS C 1 24 ? 3.854 -8.842 26.153 1.00 38.87 23 LYS C C 1
ATOM 1459 O O . LYS C 1 24 ? 4.309 -8.190 25.214 1.00 39.75 23 LYS C O 1
ATOM 1478 N N . LYS C 1 25 ? 4.253 -10.081 26.428 1.00 36.16 24 LYS C N 1
ATOM 1479 C CA . LYS C 1 25 ? 5.235 -10.767 25.595 1.00 29.68 24 LYS C CA 1
ATOM 1480 C C . LYS C 1 25 ? 4.631 -11.100 24.232 1.00 30.37 24 LYS C C 1
ATOM 1481 O O . LYS C 1 25 ? 5.292 -10.973 23.201 1.00 30.57 24 LYS C O 1
ATOM 1500 N N . ILE C 1 26 ? 3.373 -11.524 24.236 1.00 25.44 25 ILE C N 1
ATOM 1501 C CA . ILE C 1 26 ? 2.660 -11.837 23.004 1.00 15.44 25 ILE C CA 1
ATOM 1502 C C . ILE C 1 26 ? 2.584 -10.607 22.106 1.00 25.87 25 ILE C C 1
ATOM 1503 O O . ILE C 1 26 ? 2.831 -10.689 20.903 1.00 29.38 25 ILE C O 1
ATOM 1519 N N . LEU C 1 27 ? 2.240 -9.469 22.696 1.00 30.22 26 LEU C N 1
ATOM 1520 C CA . LEU C 1 27 ? 2.112 -8.228 21.943 1.00 34.02 26 LEU C CA 1
ATOM 1521 C C . LEU C 1 27 ? 3.460 -7.751 21.413 1.00 29.03 26 LEU C C 1
ATOM 1522 O O . LEU C 1 27 ? 3.536 -7.147 20.345 1.00 31.41 26 LEU C O 1
ATOM 1538 N N . GLU C 1 28 ? 4.522 -8.020 22.164 1.00 30.74 27 GLU C N 1
ATOM 1539 C CA . GLU C 1 28 ? 5.866 -7.662 21.731 1.00 32.64 27 GLU C CA 1
ATOM 1540 C C . GLU C 1 28 ? 6.287 -8.496 20.522 1.00 27.84 27 GLU C C 1
ATOM 1541 O O . GLU C 1 28 ? 6.797 -7.959 19.540 1.00 27.45 27 GLU C O 1
ATOM 1553 N N . ASP C 1 29 ? 6.065 -9.807 20.597 1.00 29.64 28 ASP C N 1
ATOM 1554 C CA . ASP C 1 29 ? 6.372 -10.709 19.490 1.00 21.44 28 ASP C CA 1
ATOM 1555 C C . ASP C 1 29 ? 5.556 -10.336 18.260 1.00 32.32 28 ASP C C 1
ATOM 1556 O O . ASP C 1 29 ? 6.083 -10.249 17.150 1.00 32.60 28 ASP C O 1
ATOM 1565 N N . TYR C 1 30 ? 4.262 -10.128 18.477 1.00 34.81 29 TYR C N 1
ATOM 1566 C CA . TYR C 1 30 ? 3.344 -9.705 17.428 1.00 21.93 29 TYR C CA 1
ATOM 1567 C C . TYR C 1 30 ? 3.848 -8.430 16.763 1.00 31.32 29 TYR C C 1
ATOM 1568 O O . TYR C 1 30 ? 3.921 -8.350 15.539 1.00 35.39 29 TYR C O 1
ATOM 1586 N N . ASP C 1 31 ? 4.215 -7.444 17.575 1.00 30.34 30 ASP C N 1
ATOM 1587 C CA . ASP C 1 31 ? 4.725 -6.177 17.059 1.00 35.64 30 ASP C CA 1
ATOM 1588 C C . ASP C 1 31 ? 5.978 -6.375 16.213 1.00 33.72 30 ASP C C 1
ATOM 1589 O O . ASP C 1 31 ? 6.103 -5.800 15.134 1.00 38.57 30 ASP C O 1
ATOM 1598 N N . LYS C 1 32 ? 6.906 -7.184 16.714 1.00 38.01 31 LYS C N 1
ATOM 1599 C CA . LYS C 1 32 ? 8.171 -7.420 16.027 1.00 40.05 31 LYS C CA 1
ATOM 1600 C C . LYS C 1 32 ? 7.940 -7.998 14.634 1.00 32.41 31 LYS C C 1
ATOM 1601 O O . LYS C 1 32 ? 8.625 -7.633 13.680 1.00 36.08 31 LYS C O 1
ATOM 1620 N N . GLN C 1 33 ? 6.963 -8.892 14.520 1.00 33.59 32 GLN C N 1
ATOM 1621 C CA . GLN C 1 33 ? 6.615 -9.481 13.233 1.00 31.31 32 GLN C CA 1
ATOM 1622 C C . GLN C 1 33 ? 6.063 -8.425 12.280 1.00 31.75 32 GLN C C 1
ATOM 1623 O O . GLN C 1 33 ? 6.365 -8.438 11.086 1.00 30.78 32 GLN C O 1
ATOM 1637 N N . LEU C 1 34 ? 5.257 -7.510 12.812 1.00 34.90 33 LEU C N 1
ATOM 1638 C CA . LEU C 1 34 ? 4.670 -6.446 12.004 1.00 31.83 33 LEU C CA 1
ATOM 1639 C C . LEU C 1 34 ? 5.744 -5.475 11.530 1.00 31.97 33 LEU C C 1
ATOM 1640 O O . LEU C 1 34 ? 5.775 -5.096 10.359 1.00 27.88 33 LEU C O 1
ATOM 1656 N N . GLN C 1 35 ? 6.620 -5.075 12.446 1.00 28.61 34 GLN C N 1
ATOM 1657 C CA . GLN C 1 35 ? 7.699 -4.147 12.124 1.00 37.43 34 GLN C CA 1
ATOM 1658 C C . GLN C 1 35 ? 8.616 -4.729 11.054 1.00 30.94 34 GLN C C 1
ATOM 1659 O O . GLN C 1 35 ? 9.071 -4.017 10.162 1.00 37.58 34 GLN C O 1
ATOM 1673 N N . HIS C 1 36 ? 8.881 -6.027 11.151 1.00 36.82 35 HIS C N 1
ATOM 1674 C CA . HIS C 1 36 ? 9.737 -6.708 10.189 1.00 36.90 35 HIS C CA 1
ATOM 1675 C C . HIS C 1 36 ? 9.063 -6.766 8.823 1.00 38.60 35 HIS C C 1
ATOM 1676 O O . HIS C 1 36 ? 9.687 -6.478 7.803 1.00 44.27 35 HIS C O 1
ATOM 1691 N N . LEU C 1 37 ? 7.787 -7.137 8.809 1.00 30.50 36 LEU C N 1
ATOM 1692 C CA . LEU C 1 37 ? 7.029 -7.194 7.567 1.00 32.96 36 LEU C CA 1
ATOM 1693 C C . LEU C 1 37 ? 6.874 -5.801 6.968 1.00 34.78 36 LEU C C 1
ATOM 1694 O O . LEU C 1 37 ? 6.887 -5.641 5.749 1.00 45.37 36 LEU C O 1
ATOM 1710 N N . LYS C 1 38 ? 6.727 -4.798 7.828 1.00 34.36 37 LYS C N 1
ATOM 1711 C CA . LYS C 1 38 ? 6.581 -3.420 7.374 1.00 34.75 37 LYS C CA 1
ATOM 1712 C C . LYS C 1 38 ? 7.803 -2.996 6.570 1.00 38.67 37 LYS C C 1
ATOM 1713 O O . LYS C 1 38 ? 7.681 -2.317 5.551 1.00 41.11 37 LYS C O 1
ATOM 1732 N N . LYS C 1 39 ? 8.980 -3.407 7.031 1.00 38.62 38 LYS C N 1
ATOM 1733 C CA . LYS C 1 39 ? 10.222 -3.098 6.334 1.00 42.89 38 LYS C CA 1
ATOM 1734 C C . LYS C 1 39 ? 10.275 -3.783 4.971 1.00 42.09 38 LYS C C 1
ATOM 1735 O O . LYS C 1 39 ? 10.759 -3.202 4.002 1.00 45.80 38 LYS C O 1
ATOM 1754 N N . GLN C 1 40 ? 9.775 -5.014 4.899 1.00 38.03 39 GLN C N 1
ATOM 1755 C CA . GLN C 1 40 ? 9.783 -5.769 3.648 1.00 38.48 39 GLN C CA 1
ATOM 1756 C C . GLN C 1 40 ? 8.944 -5.087 2.575 1.00 35.68 39 GLN C C 1
ATOM 1757 O O . GLN C 1 40 ? 9.336 -5.045 1.409 1.00 49.89 39 GLN C O 1
ATOM 1771 N N . VAL C 1 41 ? 7.789 -4.560 2.969 1.00 44.21 40 VAL C N 1
ATOM 1772 C CA . VAL C 1 41 ? 6.910 -3.865 2.034 1.00 42.68 40 VAL C CA 1
ATOM 1773 C C . VAL C 1 41 ? 7.574 -2.577 1.559 1.00 42.71 40 VAL C C 1
ATOM 1774 O O . VAL C 1 41 ? 7.450 -2.196 0.395 1.00 54.54 40 VAL C O 1
ATOM 1787 N N . GLU C 1 42 ? 8.277 -1.910 2.469 1.00 40.17 41 GLU C N 1
ATOM 1788 C CA . GLU C 1 42 ? 9.018 -0.702 2.130 1.00 45.59 41 GLU C CA 1
ATOM 1789 C C . GLU C 1 42 ? 10.147 -1.025 1.153 1.00 46.47 41 GLU C C 1
ATOM 1790 O O . GLU C 1 42 ? 10.444 -0.237 0.256 1.00 52.86 41 GLU C O 1
ATOM 1802 N N . GLU C 1 43 ? 10.768 -2.187 1.330 1.00 45.88 42 GLU C N 1
ATOM 1803 C CA . GLU C 1 43 ? 11.802 -2.645 0.410 1.00 44.41 42 GLU C CA 1
ATOM 1804 C C . GLU C 1 43 ? 11.188 -3.041 -0.927 1.00 42.92 42 GLU C C 1
ATOM 1805 O O . GLU C 1 43 ? 11.740 -2.742 -1.982 1.00 43.63 42 GLU C O 1
ATOM 1817 N N . ALA C 1 44 ? 10.046 -3.719 -0.880 1.00 47.89 43 ALA C N 1
ATOM 1818 C CA . ALA C 1 44 ? 9.362 -4.139 -2.097 1.00 42.46 43 ALA C CA 1
ATOM 1819 C C . ALA C 1 44 ? 8.970 -2.924 -2.928 1.00 48.65 43 ALA C C 1
ATOM 1820 O O . ALA C 1 44 ? 8.931 -2.986 -4.156 1.00 61.65 43 ALA C O 1
ATOM 1827 N N . LYS C 1 45 ? 8.686 -1.818 -2.249 1.00 46.23 44 LYS C N 1
ATOM 1828 C CA . LYS C 1 45 ? 8.289 -0.590 -2.924 1.00 52.72 44 LYS C CA 1
ATOM 1829 C C . LYS C 1 45 ? 9.486 0.066 -3.610 1.00 58.89 44 LYS C C 1
ATOM 1830 O O . LYS C 1 45 ? 9.420 0.404 -4.792 1.00 67.66 44 LYS C O 1
ATOM 1849 N N . LYS C 1 46 ? 10.577 0.239 -2.868 1.00 51.08 45 LYS C N 1
ATOM 1850 C CA . LYS C 1 46 ? 11.784 0.849 -3.419 1.00 49.68 45 LYS C CA 1
ATOM 1851 C C . LYS C 1 46 ? 12.396 -0.049 -4.490 1.00 54.36 45 LYS C C 1
ATOM 1852 O O . LYS C 1 46 ? 13.017 0.434 -5.436 1.00 65.52 45 LYS C O 1
ATOM 1871 N N . ASP C 1 47 ? 12.222 -1.358 -4.333 1.00 46.62 46 ASP C N 1
ATOM 1872 C CA . ASP C 1 47 ? 12.750 -2.321 -5.292 1.00 45.43 46 ASP C CA 1
ATOM 1873 C C . ASP C 1 47 ? 12.044 -2.202 -6.637 1.00 57.64 46 ASP C C 1
ATOM 1874 O O . ASP C 1 47 ? 12.656 -2.406 -7.686 1.00 56.45 46 ASP C O 1
ATOM 1883 N N . PHE C 1 48 ? 10.756 -1.876 -6.607 1.00 47.80 47 PHE C N 1
ATOM 1884 C CA . PHE C 1 48 ? 9.994 -1.711 -7.838 1.00 56.64 47 PHE C CA 1
ATOM 1885 C C . PHE C 1 48 ? 10.400 -0.425 -8.545 1.00 68.81 47 PHE C C 1
ATOM 1886 O O . PHE C 1 48 ? 10.546 -0.397 -9.767 1.00 67.10 47 PHE C O 1
ATOM 1903 N N . GLU C 1 49 ? 10.565 0.640 -7.767 1.00 73.66 48 GLU C N 1
ATOM 1904 C CA . GLU C 1 49 ? 10.989 1.927 -8.301 1.00 54.68 48 GLU C CA 1
ATOM 1905 C C . GLU C 1 49 ? 12.334 1.787 -9.005 1.00 63.83 48 GLU C C 1
ATOM 1906 O O . GLU C 1 49 ? 12.588 2.441 -10.015 1.00 85.65 48 GLU C O 1
ATOM 1918 N N . GLU C 1 50 ? 13.190 0.924 -8.465 1.00 52.87 49 GLU C N 1
ATOM 1919 C CA . GLU C 1 50 ? 14.472 0.625 -9.090 1.00 52.45 49 GLU C CA 1
ATOM 1920 C C . GLU C 1 50 ? 14.262 -0.127 -10.397 1.00 57.33 49 GLU C C 1
ATOM 1921 O O . GLU C 1 50 ? 14.989 0.082 -11.368 1.00 72.94 49 GLU C O 1
ATOM 1933 N N . TRP C 1 51 ? 13.263 -1.002 -10.417 1.00 53.41 50 TRP C N 1
ATOM 1934 C CA . TRP C 1 51 ? 12.996 -1.834 -11.584 1.00 63.24 50 TRP C CA 1
ATOM 1935 C C . TRP C 1 51 ? 12.215 -1.077 -12.654 1.00 65.32 50 TRP C C 1
ATOM 1936 O O . TRP C 1 51 ? 12.373 -1.335 -13.847 1.00 72.28 50 TRP C O 1
ATOM 1957 N N . GLU C 1 52 ? 11.370 -0.146 -12.224 1.00 73.05 51 GLU C N 1
ATOM 1958 C CA . GLU C 1 52 ? 10.519 0.599 -13.145 1.00 74.50 51 GLU C CA 1
ATOM 1959 C C . GLU C 1 52 ? 11.231 1.845 -13.661 1.00 83.61 51 GLU C C 1
ATOM 1960 O O . GLU C 1 52 ? 10.849 2.404 -14.690 1.00 83.46 51 GLU C O 1
ATOM 1972 N N . LYS C 1 53 ? 12.268 2.265 -12.939 1.00 87.93 52 LYS C N 1
ATOM 1973 C CA . LYS C 1 53 ? 13.057 3.451 -13.279 1.00 87.97 52 LYS C CA 1
ATOM 1974 C C . LYS C 1 53 ? 12.261 4.741 -13.077 1.00 116.30 52 LYS C C 1
ATOM 1975 O O . LYS C 1 53 ? 12.803 5.745 -12.617 1.00 128.14 52 LYS C O 1
ATOM 1994 N N . ILE D 1 19 ? -0.403 0.760 -19.176 1.00 106.10 18 ILE D N 1
ATOM 1995 C CA . ILE D 1 19 ? 0.754 0.092 -18.592 1.00 103.21 18 ILE D CA 1
ATOM 1996 C C . ILE D 1 19 ? 1.325 0.919 -17.444 1.00 102.56 18 ILE D C 1
ATOM 1997 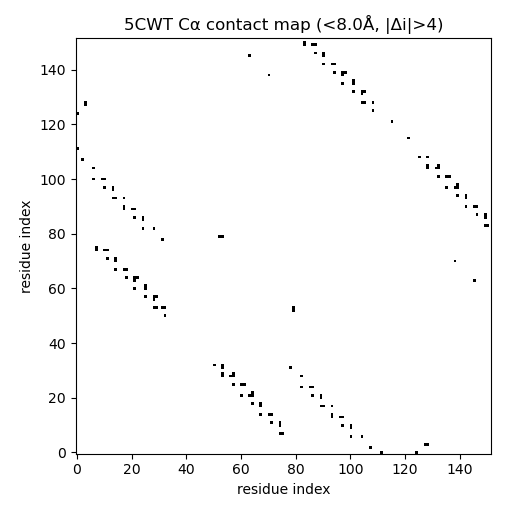O O . ILE D 1 19 ? 1.710 0.374 -16.409 1.00 104.69 18 ILE D O 1
ATOM 2013 N N . GLU D 1 20 ? 1.385 2.233 -17.630 1.00 103.30 19 GLU D N 1
ATOM 2014 C CA . GLU D 1 20 ? 1.847 3.128 -16.576 1.00 108.80 19 GLU D CA 1
ATOM 2015 C C . GLU D 1 20 ? 0.836 3.130 -15.433 1.00 110.28 19 GLU D C 1
ATOM 2016 O O . GLU D 1 20 ? 1.195 3.329 -14.272 1.00 103.37 19 GLU D O 1
ATOM 2028 N N . ALA D 1 21 ? -0.429 2.900 -15.772 1.00 108.94 20 ALA D N 1
ATOM 2029 C CA . ALA D 1 21 ? -1.492 2.825 -14.778 1.00 96.73 20 ALA D CA 1
ATOM 2030 C C . ALA D 1 21 ? -1.276 1.632 -13.852 1.00 96.73 20 ALA D C 1
ATOM 2031 O O . ALA D 1 21 ? -1.683 1.657 -12.690 1.00 89.23 20 ALA D O 1
ATOM 2038 N N . LYS D 1 22 ? -0.636 0.589 -14.373 1.00 92.95 21 LYS D N 1
ATOM 2039 C CA . LYS D 1 22 ? -0.346 -0.604 -13.585 1.00 93.02 21 LYS D CA 1
ATOM 2040 C C . LYS D 1 22 ? 0.727 -0.305 -12.543 1.00 93.76 21 LYS D C 1
ATOM 2041 O O . LYS D 1 22 ? 0.676 -0.814 -11.422 1.00 85.18 21 LYS D O 1
ATOM 2060 N N . ALA D 1 23 ? 1.697 0.523 -12.919 1.00 91.02 22 ALA D N 1
ATOM 2061 C CA . ALA D 1 23 ? 2.765 0.918 -12.008 1.00 84.78 22 ALA D CA 1
ATOM 2062 C C . ALA D 1 23 ? 2.214 1.825 -10.915 1.00 81.40 22 ALA D C 1
ATOM 2063 O O . ALA D 1 23 ? 2.664 1.779 -9.770 1.00 79.25 22 ALA D O 1
ATOM 2070 N N . LYS D 1 24 ? 1.236 2.646 -11.278 1.00 93.44 23 LYS D N 1
ATOM 2071 C CA . LYS D 1 24 ? 0.618 3.571 -10.336 1.00 95.81 23 LYS D CA 1
ATOM 2072 C C . LYS D 1 24 ? -0.345 2.833 -9.407 1.00 90.83 23 LYS D C 1
ATOM 2073 O O . LYS D 1 24 ? -0.821 3.396 -8.422 1.00 98.06 23 LYS D O 1
ATOM 2092 N N . LYS D 1 25 ? -0.620 1.569 -9.719 1.00 73.29 24 LYS D N 1
ATOM 2093 C CA . LYS D 1 25 ? -1.555 0.770 -8.936 1.00 64.82 24 LYS D CA 1
ATOM 2094 C C . LYS D 1 25 ? -0.844 -0.006 -7.831 1.00 81.84 24 LYS D C 1
ATOM 2095 O O . LYS D 1 25 ? -1.272 0.009 -6.677 1.00 76.99 24 LYS D O 1
ATOM 2114 N N . ILE D 1 26 ? 0.240 -0.686 -8.190 1.00 80.11 25 ILE D N 1
ATOM 2115 C CA . ILE D 1 26 ? 0.944 -1.546 -7.245 1.00 74.51 25 ILE D CA 1
ATOM 2116 C C . ILE D 1 26 ? 1.684 -0.734 -6.182 1.00 64.65 25 ILE D C 1
ATOM 2117 O O . ILE D 1 26 ? 1.953 -1.235 -5.091 1.00 75.12 25 ILE D O 1
ATOM 2133 N N . LEU D 1 27 ? 2.013 0.515 -6.499 1.00 52.62 26 LEU D N 1
ATOM 2134 C CA . LEU D 1 27 ? 2.601 1.415 -5.509 1.00 60.19 26 LEU D CA 1
ATOM 2135 C C . LEU D 1 27 ? 1.535 1.878 -4.522 1.00 71.62 26 LEU D C 1
ATOM 2136 O O . LEU D 1 27 ? 1.839 2.199 -3.373 1.00 84.09 26 LEU D O 1
ATOM 2152 N N . GLU D 1 28 ? 0.288 1.914 -4.984 1.00 66.58 27 GLU D N 1
ATOM 2153 C CA . GLU D 1 28 ? -0.844 2.266 -4.133 1.00 75.75 27 GLU D CA 1
ATOM 2154 C C . GLU D 1 28 ? -1.299 1.053 -3.326 1.00 69.18 27 GLU D C 1
ATOM 2155 O O . GLU D 1 28 ? -1.883 1.197 -2.251 1.00 59.35 27 GLU D O 1
ATOM 2167 N N . ASP D 1 29 ? -1.033 -0.140 -3.851 1.00 57.48 28 ASP D N 1
ATOM 2168 C CA . ASP D 1 29 ? -1.303 -1.370 -3.119 1.00 55.48 28 ASP D CA 1
ATOM 2169 C C . ASP D 1 29 ? -0.331 -1.495 -1.955 1.00 62.08 28 ASP D C 1
ATOM 2170 O O . ASP D 1 29 ? -0.725 -1.841 -0.842 1.00 60.10 28 ASP D O 1
ATOM 2179 N N . TYR D 1 30 ? 0.940 -1.204 -2.215 1.00 51.89 29 TYR D N 1
ATOM 2180 C CA . TYR D 1 30 ? 1.951 -1.211 -1.166 1.00 57.35 29 TYR D CA 1
ATOM 2181 C C . TYR D 1 30 ? 1.634 -0.159 -0.108 1.00 53.05 29 TYR D C 1
ATOM 2182 O O . TYR D 1 30 ? 2.024 -0.297 1.049 1.00 61.23 29 TYR D O 1
ATOM 2200 N N . ASP D 1 31 ? 0.924 0.892 -0.506 1.00 56.75 30 ASP D N 1
ATOM 2201 C CA . ASP D 1 31 ? 0.489 1.909 0.440 1.00 56.04 30 ASP D CA 1
ATOM 2202 C C . ASP D 1 31 ? -0.674 1.393 1.279 1.00 50.13 30 ASP D C 1
ATOM 2203 O O . ASP D 1 31 ? -0.714 1.611 2.487 1.00 53.58 30 ASP D O 1
ATOM 2212 N N . LYS D 1 32 ? -1.613 0.706 0.633 1.00 51.58 31 LYS D N 1
ATOM 2213 C CA . LYS D 1 32 ? -2.743 0.100 1.331 1.00 52.45 31 LYS D CA 1
ATOM 2214 C C . LYS D 1 32 ? -2.265 -0.921 2.358 1.00 69.09 31 LYS D C 1
ATOM 2215 O O . LYS D 1 32 ? -2.919 -1.143 3.378 1.00 73.20 31 LYS D O 1
ATOM 2234 N N . GLN D 1 33 ? -1.127 -1.546 2.077 1.00 63.41 32 GLN D N 1
ATOM 2235 C CA . GLN D 1 33 ? -0.577 -2.567 2.959 1.00 52.29 32 GLN D CA 1
ATOM 2236 C C . GLN D 1 33 ? 0.207 -1.941 4.109 1.00 55.51 32 GLN D C 1
ATOM 2237 O O . GLN D 1 33 ? 0.105 -2.388 5.250 1.00 56.67 32 GLN D O 1
ATOM 2251 N N . LEU D 1 34 ? 0.983 -0.904 3.810 1.00 47.36 33 LEU D N 1
ATOM 2252 C CA . LEU D 1 34 ? 1.762 -0.216 4.835 1.00 47.56 33 LEU D CA 1
ATOM 2253 C C . LEU D 1 34 ? 0.863 0.503 5.836 1.00 50.62 33 LEU D C 1
ATOM 2254 O O . LEU D 1 34 ? 1.113 0.464 7.040 1.00 63.32 33 LEU D O 1
ATOM 2270 N N . GLN D 1 35 ? -0.181 1.159 5.339 1.00 55.48 34 GLN D N 1
ATOM 2271 C CA . GLN D 1 35 ? -1.089 1.897 6.210 1.00 71.13 34 GLN D CA 1
ATOM 2272 C C . GLN D 1 35 ? -1.811 0.940 7.154 1.00 58.97 34 GLN D C 1
ATOM 2273 O O . GLN D 1 35 ? -2.086 1.279 8.306 1.00 61.06 34 GLN D O 1
ATOM 2287 N N . HIS D 1 36 ? -2.104 -0.262 6.669 1.00 49.29 35 HIS D N 1
ATOM 2288 C CA . HIS D 1 36 ? -2.841 -1.237 7.462 1.00 50.87 35 HIS D CA 1
ATOM 2289 C C . HIS D 1 36 ? -1.928 -1.926 8.469 1.00 57.41 35 HIS D C 1
ATOM 2290 O O . HIS D 1 36 ? -2.389 -2.431 9.493 1.00 52.55 35 HIS D O 1
ATOM 2305 N N . LEU D 1 37 ? -0.631 -1.938 8.183 1.00 54.59 36 LEU D N 1
ATOM 2306 C CA . LEU D 1 37 ? 0.335 -2.490 9.119 1.00 39.98 36 LEU D CA 1
ATOM 2307 C C . LEU D 1 37 ? 0.584 -1.498 10.250 1.00 37.19 36 LEU D C 1
ATOM 2308 O O . LEU D 1 37 ? 0.495 -1.859 11.421 1.00 49.13 36 LEU D O 1
ATOM 2324 N N . LYS D 1 38 ? 0.874 -0.247 9.904 1.00 48.27 37 LYS D N 1
ATOM 2325 C CA . LYS D 1 38 ? 1.119 0.775 10.919 1.00 46.71 37 LYS D CA 1
ATOM 2326 C C . LYS D 1 38 ? -0.132 0.970 11.773 1.00 41.30 37 LYS D C 1
ATOM 2327 O O . LYS D 1 38 ? -0.054 1.411 12.919 1.00 42.08 37 LYS D O 1
ATOM 2346 N N . LYS D 1 39 ? -1.284 0.631 11.203 1.00 40.83 38 LYS D N 1
ATOM 2347 C CA . LYS D 1 39 ? -2.534 0.608 11.948 1.00 35.25 38 LYS D CA 1
ATOM 2348 C C . LYS D 1 39 ? -2.472 -0.475 13.021 1.00 48.91 38 LYS D C 1
ATOM 2349 O O . LYS D 1 39 ? -2.734 -0.214 14.195 1.00 53.46 38 LYS D O 1
ATOM 2368 N N . GLN D 1 40 ? -2.115 -1.689 12.610 1.00 52.07 39 GLN D N 1
ATOM 2369 C CA . GLN D 1 40 ? -2.012 -2.819 13.529 1.00 36.87 39 GLN D CA 1
ATOM 2370 C C . GLN D 1 40 ? -0.979 -2.570 14.619 1.00 38.79 39 GLN D C 1
ATOM 2371 O O . GLN D 1 40 ? -1.166 -2.986 15.763 1.00 45.36 39 GLN D O 1
ATOM 2385 N N . VAL D 1 41 ? 0.117 -1.908 14.262 1.00 36.39 40 VAL D N 1
ATOM 2386 C CA . VAL D 1 41 ? 1.141 -1.561 15.239 1.00 40.74 40 VAL D CA 1
ATOM 2387 C C . VAL D 1 41 ? 0.539 -0.641 16.293 1.00 47.25 40 VAL D C 1
ATOM 2388 O O . VAL D 1 41 ? 0.851 -0.754 17.478 1.00 55.66 40 VAL D O 1
ATOM 2401 N N . GLU D 1 42 ? -0.328 0.266 15.855 1.00 51.98 41 GLU D N 1
ATOM 2402 C CA . GLU D 1 42 ? -0.944 1.226 16.761 1.00 54.18 41 GLU D CA 1
ATOM 2403 C C . GLU D 1 42 ? -1.906 0.523 17.712 1.00 45.05 41 GLU D C 1
ATOM 2404 O O . GLU D 1 42 ? -1.963 0.848 18.896 1.00 44.64 41 GLU D O 1
ATOM 2416 N N . GLU D 1 43 ? -2.656 -0.442 17.190 1.00 37.56 42 GLU D N 1
ATOM 2417 C CA . GLU D 1 43 ? -3.570 -1.223 18.013 1.00 30.32 42 GLU D CA 1
ATOM 2418 C C . GLU D 1 43 ? -2.797 -2.010 19.060 1.00 42.82 42 GLU D C 1
ATOM 2419 O O . GLU D 1 43 ? -3.198 -2.075 20.223 1.00 48.47 42 GLU D O 1
ATOM 2431 N N . ALA D 1 44 ? -1.688 -2.608 18.637 1.00 42.91 43 ALA D N 1
ATOM 2432 C CA . ALA D 1 44 ? -0.859 -3.410 19.528 1.00 39.33 43 ALA D CA 1
ATOM 2433 C C . ALA D 1 44 ? -0.280 -2.546 20.639 1.00 36.75 43 ALA D C 1
ATOM 2434 O O . ALA D 1 44 ? -0.112 -3.004 21.769 1.00 48.58 43 ALA D O 1
ATOM 2441 N N . LYS D 1 45 ? 0.023 -1.294 20.313 1.00 49.88 44 LYS D N 1
ATOM 2442 C CA . LYS D 1 45 ? 0.552 -0.357 21.295 1.00 42.48 44 LYS D CA 1
ATOM 2443 C C . LYS D 1 45 ? -0.503 -0.061 22.356 1.00 39.33 44 LYS D C 1
ATOM 2444 O O . LYS D 1 45 ? -0.209 -0.059 23.550 1.00 41.58 44 LYS D O 1
ATOM 2463 N N . LYS D 1 46 ? -1.734 0.176 21.912 1.00 37.44 45 LYS D N 1
ATOM 2464 C CA . LYS D 1 46 ? -2.827 0.498 22.823 1.00 42.60 45 LYS D CA 1
ATOM 2465 C C . LYS D 1 46 ? -3.207 -0.698 23.692 1.00 44.23 45 LYS D C 1
ATOM 2466 O O . LYS D 1 46 ? -3.565 -0.535 24.859 1.00 62.28 45 LYS D O 1
ATOM 2485 N N . ASP D 1 47 ? -3.131 -1.897 23.126 1.00 45.06 46 ASP D N 1
ATOM 2486 C CA . ASP D 1 47 ? -3.383 -3.106 23.897 1.00 40.57 46 ASP D CA 1
ATOM 2487 C C . ASP D 1 47 ? -2.286 -3.296 24.937 1.00 39.87 46 ASP D C 1
ATOM 2488 O O . ASP D 1 47 ? -2.554 -3.684 26.072 1.00 37.21 46 ASP D O 1
ATOM 2497 N N . PHE D 1 48 ? -1.051 -3.000 24.545 1.00 34.40 47 PHE D N 1
ATOM 2498 C CA . PHE D 1 48 ? 0.102 -3.177 25.419 1.00 33.17 47 PHE D CA 1
ATOM 2499 C C . PHE D 1 48 ? 0.042 -2.258 26.638 1.00 41.10 47 PHE D C 1
ATOM 2500 O O . PHE D 1 48 ? 0.275 -2.693 27.765 1.00 43.06 47 PHE D O 1
ATOM 2517 N N . GLU D 1 49 ? -0.268 -0.987 26.410 1.00 49.95 48 GLU D N 1
ATOM 2518 C CA . GLU D 1 49 ? -0.336 -0.022 27.501 1.00 54.45 48 GLU D CA 1
ATOM 2519 C C . GLU D 1 49 ? -1.560 -0.279 28.377 1.00 46.20 48 GLU D C 1
ATOM 2520 O O . GLU D 1 49 ? -1.593 0.119 29.542 1.00 49.53 48 GLU D O 1
ATOM 2532 N N . GLU D 1 50 ? -2.559 -0.956 27.821 1.00 39.27 49 GLU D N 1
ATOM 2533 C CA . GLU D 1 50 ? -3.748 -1.312 28.585 1.00 42.05 49 GLU D CA 1
ATOM 2534 C C . GLU D 1 50 ? -3.451 -2.469 29.534 1.00 46.43 49 GLU D C 1
ATOM 2535 O O . GLU D 1 50 ? -4.122 -2.630 30.551 1.00 53.05 49 GLU D O 1
ATOM 2547 N N . TRP D 1 51 ? -2.446 -3.273 29.198 1.00 51.73 50 TRP D N 1
ATOM 2548 C CA . TRP D 1 51 ? -2.006 -4.355 30.077 1.00 41.24 50 TRP D CA 1
ATOM 2549 C C . TRP D 1 51 ? -1.164 -3.820 31.230 1.00 46.95 50 TRP D C 1
ATOM 2550 O O . TRP D 1 51 ? -1.016 -4.479 32.259 1.00 51.16 50 TRP D O 1
ATOM 2571 N N . GLU D 1 52 ? -0.615 -2.621 31.050 1.00 46.05 51 GLU D N 1
ATOM 2572 C CA . GLU D 1 52 ? 0.145 -1.948 32.099 1.00 56.47 51 GLU D CA 1
ATOM 2573 C C . GLU D 1 52 ? -0.798 -1.145 32.986 1.00 59.28 51 GLU D C 1
ATOM 2574 O O . GLU D 1 52 ? -0.409 -0.128 33.561 1.00 61.63 51 GLU D O 1
ATOM 2586 N N . LYS D 1 53 ? -2.041 -1.613 33.077 1.00 59.51 52 LYS D N 1
ATOM 2587 C CA . LYS D 1 53 ? -3.109 -0.934 33.809 1.00 63.15 52 LYS D CA 1
ATOM 2588 C C . LYS D 1 53 ? -3.487 0.403 33.170 1.00 70.28 52 LYS D C 1
ATOM 2589 O O . LYS D 1 53 ? -2.698 1.049 32.479 1.00 67.95 52 LYS D O 1
#

Solvent-accessible surface area: 10469 Å² total; per-residue (Å²): 85,70,70,22,144,79,4,51,53,81,1,55,116,14,4,85,65,10,43,133,94,1,51,93,4,28,118,57,0,81,101,8,41,110,77,34,82,101,206,86,206,150,123,151,61,107,16,128,126,50,49,69,49,13,48,142,24,21,129,16,0,92,99,1,5,104,29,4,99,106,1,53,104,81,16,94,222,80,85,21,126,101,6,31,56,100,1,52,118,14,3,87,67,11,45,153,93,0,59,107,3,49,124,55,0,85,83,7,56,117,76,18,84,126,197,86,202,187,128,74,129,16,117,117,17,41,74,47,3,61,131,21,30,76,5,0,128,68,0,26,78,33,4,96,101,5,57,79,81,14,92,202

Radius of gyration: 20.21 Å; Cα contacts (8 Å, |Δi|>4): 81; chains: 4; bounding box: 28×28×73 Å